Protein AF-A0A350XWD3-F1 (afdb_monomer)

Mean predicted aligned error: 4.42 Å

Structure (mmCIF, N/CA/C/O backbone):
data_AF-A0A350XWD3-F1
#
_entry.id   AF-A0A350XWD3-F1
#
loop_
_atom_site.group_PDB
_atom_site.id
_atom_site.type_symbol
_atom_site.label_atom_id
_atom_site.label_alt_id
_atom_site.label_comp_id
_atom_site.label_asym_id
_atom_site.label_entity_id
_atom_site.label_seq_id
_atom_site.pdbx_PDB_ins_code
_atom_site.Cartn_x
_atom_site.Cartn_y
_atom_site.Cartn_z
_atom_site.occupancy
_atom_site.B_iso_or_equiv
_atom_site.auth_seq_id
_atom_site.auth_comp_id
_atom_site.auth_asym_id
_atom_site.auth_atom_id
_atom_site.pdbx_PDB_model_num
ATOM 1 N N . MET A 1 1 ? -6.373 -7.712 27.282 1.00 75.25 1 MET A N 1
ATOM 2 C CA . MET A 1 1 ? -7.138 -7.123 26.155 1.00 75.25 1 MET A CA 1
ATOM 3 C C . MET A 1 1 ? -6.282 -7.249 24.902 1.00 75.25 1 MET A C 1
ATOM 5 O O . MET A 1 1 ? -5.071 -7.251 25.060 1.00 75.25 1 MET A O 1
ATOM 9 N N . LYS A 1 2 ? -6.865 -7.429 23.711 1.00 88.94 2 LYS A N 1
ATOM 10 C CA . LYS A 1 2 ? -6.101 -7.534 22.454 1.00 88.94 2 LYS A CA 1
ATOM 11 C C . LYS A 1 2 ? -5.869 -6.156 21.824 1.00 88.94 2 LYS A C 1
ATOM 13 O O . LYS A 1 2 ? -6.692 -5.260 22.031 1.00 88.94 2 LYS A O 1
ATOM 18 N N . ILE A 1 3 ? -4.786 -5.990 21.060 1.00 93.00 3 ILE A N 1
ATOM 19 C CA . ILE A 1 3 ? -4.417 -4.699 20.457 1.00 93.00 3 ILE A CA 1
ATOM 20 C C . ILE A 1 3 ? -5.455 -4.234 19.439 1.00 93.00 3 ILE A C 1
ATOM 22 O O . ILE A 1 3 ? -5.803 -3.057 19.401 1.00 93.00 3 ILE A O 1
ATOM 26 N N . GLU A 1 4 ? -6.052 -5.164 18.700 1.00 94.81 4 GLU A N 1
ATOM 27 C CA . GLU A 1 4 ? -7.077 -4.872 17.703 1.00 94.81 4 GLU A CA 1
ATOM 28 C C . GLU A 1 4 ? -8.318 -4.258 18.340 1.00 94.81 4 GLU A C 1
ATOM 30 O O . GLU A 1 4 ? -8.895 -3.314 17.807 1.00 94.81 4 GLU A O 1
ATOM 35 N N . THR A 1 5 ? -8.694 -4.731 19.532 1.00 92.75 5 THR A N 1
ATOM 36 C CA . THR A 1 5 ? -9.805 -4.155 20.297 1.00 92.75 5 THR A CA 1
ATOM 37 C C . THR A 1 5 ? -9.514 -2.707 20.692 1.00 92.75 5 THR A C 1
ATOM 39 O O . THR A 1 5 ? -10.403 -1.861 20.611 1.00 92.75 5 THR A O 1
ATOM 42 N N . ILE A 1 6 ? -8.271 -2.399 21.080 1.00 93.88 6 ILE A N 1
ATOM 43 C CA . ILE A 1 6 ? -7.852 -1.030 21.414 1.00 93.88 6 ILE A CA 1
ATOM 44 C C . ILE A 1 6 ? -7.934 -0.139 20.175 1.00 93.88 6 ILE A C 1
ATOM 46 O O . ILE A 1 6 ? -8.535 0.933 20.232 1.00 93.88 6 ILE A O 1
ATOM 50 N N . ILE A 1 7 ? -7.394 -0.603 19.047 1.00 95.56 7 ILE A N 1
ATOM 51 C CA . ILE A 1 7 ? -7.420 0.127 17.777 1.00 95.56 7 ILE A CA 1
ATOM 52 C C . ILE A 1 7 ? -8.865 0.427 17.356 1.00 95.56 7 ILE A C 1
ATOM 54 O O . ILE A 1 7 ? -9.203 1.582 17.090 1.00 95.56 7 ILE A O 1
ATOM 58 N N . ILE A 1 8 ? -9.741 -0.584 17.350 1.00 95.38 8 ILE A N 1
ATOM 59 C CA . ILE A 1 8 ? -11.156 -0.426 16.987 1.00 95.38 8 ILE A CA 1
ATOM 60 C C . ILE A 1 8 ? -11.840 0.587 17.911 1.00 95.38 8 ILE A C 1
ATOM 62 O O . ILE A 1 8 ? -12.561 1.464 17.432 1.00 95.38 8 ILE A O 1
ATOM 66 N N . ASN A 1 9 ? -11.581 0.530 19.220 1.00 94.12 9 ASN A N 1
ATOM 67 C CA . ASN A 1 9 ? -12.133 1.492 20.171 1.00 94.12 9 ASN A CA 1
ATOM 68 C C . ASN A 1 9 ? -11.636 2.920 19.902 1.00 94.12 9 ASN A C 1
ATOM 70 O O . ASN A 1 9 ? -12.442 3.850 19.901 1.00 94.12 9 ASN A O 1
ATOM 74 N N . CYS A 1 10 ? -10.342 3.111 19.630 1.00 94.44 10 CYS A N 1
ATOM 75 C CA . CYS A 1 10 ? -9.779 4.410 19.252 1.00 94.44 10 CYS A CA 1
ATOM 76 C C . CYS A 1 10 ? -10.442 4.976 17.988 1.00 94.44 10 CYS A C 1
ATOM 78 O O . CYS A 1 10 ? -10.800 6.157 17.958 1.00 94.44 10 CYS A O 1
ATOM 80 N N . LEU A 1 11 ? -10.663 4.138 16.972 1.00 96.00 11 LEU A N 1
ATOM 81 C CA . LEU A 1 11 ? -11.348 4.537 15.743 1.00 96.00 11 LEU A CA 1
ATOM 82 C C . LEU A 1 11 ? -12.814 4.897 16.012 1.00 96.00 11 LEU A C 1
ATOM 84 O O . LEU A 1 11 ? -13.241 5.983 15.638 1.00 96.00 11 LEU A O 1
ATOM 88 N N . LYS A 1 12 ? -13.574 4.055 16.724 1.00 95.12 12 LYS A N 1
ATOM 89 C CA . LYS A 1 12 ? -15.002 4.294 17.021 1.00 95.12 12 LYS A CA 1
ATOM 90 C C . LYS A 1 12 ? -15.242 5.516 17.912 1.00 95.12 12 LYS A C 1
ATOM 92 O O . LYS A 1 12 ? -16.283 6.149 17.784 1.00 95.12 12 LYS A O 1
ATOM 97 N N . LYS A 1 13 ? -14.289 5.876 18.784 1.00 94.12 13 LYS A N 1
ATOM 98 C CA . LYS A 1 13 ? -14.343 7.114 19.588 1.00 94.12 13 LYS A CA 1
ATOM 99 C C . LYS A 1 13 ? -14.314 8.380 18.714 1.00 94.12 13 LYS A C 1
ATOM 101 O O . LYS A 1 13 ? -14.853 9.400 19.130 1.00 94.12 13 LYS A O 1
ATOM 106 N N . ASN A 1 14 ? -13.695 8.322 17.531 1.00 94.06 14 ASN A N 1
ATOM 107 C CA . ASN A 1 14 ? -13.457 9.489 16.671 1.00 94.06 14 ASN A CA 1
ATOM 108 C C . ASN A 1 14 ? -14.212 9.439 15.332 1.00 94.06 14 ASN A C 1
ATOM 110 O O . ASN A 1 14 ? -14.389 10.471 14.690 1.00 94.06 14 ASN A O 1
ATOM 114 N N . ILE A 1 15 ? -14.654 8.257 14.899 1.00 94.69 15 ILE A N 1
ATOM 115 C CA . ILE A 1 15 ? -15.212 8.013 13.569 1.00 94.69 15 ILE A CA 1
ATOM 116 C C . ILE A 1 15 ? -16.526 7.244 13.702 1.00 94.69 15 ILE A C 1
ATOM 118 O O . ILE A 1 15 ? -16.560 6.078 14.099 1.00 94.69 15 ILE A O 1
ATOM 122 N N . ASN A 1 16 ? -17.622 7.887 13.304 1.00 92.81 16 ASN A N 1
ATOM 123 C CA . ASN A 1 16 ? -18.934 7.248 13.242 1.00 92.81 16 ASN A CA 1
ATOM 124 C C . ASN A 1 16 ? -19.056 6.402 11.965 1.00 92.81 16 ASN A C 1
ATOM 126 O O . ASN A 1 16 ? -18.801 6.905 10.874 1.00 92.81 16 ASN A O 1
ATOM 130 N N . GLY A 1 17 ? -19.494 5.143 12.087 1.00 91.75 17 GLY A N 1
ATOM 131 C CA . GLY A 1 17 ? -19.742 4.255 10.937 1.00 91.75 17 GLY A CA 1
ATOM 132 C C . GLY A 1 17 ? -18.631 3.244 10.619 1.00 91.75 17 GLY A C 1
ATOM 133 O O . GLY A 1 17 ? -18.572 2.734 9.499 1.00 91.75 17 GLY A O 1
ATOM 134 N N . ILE A 1 18 ? -17.751 2.938 11.577 1.00 94.44 18 ILE A N 1
ATOM 135 C CA . ILE A 1 18 ? -16.801 1.820 11.453 1.00 94.44 18 ILE A CA 1
ATOM 136 C C . ILE A 1 18 ? -17.565 0.494 11.316 1.00 94.44 18 ILE A C 1
ATOM 138 O O . ILE A 1 18 ? -18.479 0.213 12.092 1.00 94.44 18 ILE A O 1
ATOM 142 N N . ASN A 1 19 ? -17.189 -0.305 10.315 1.00 90.88 19 ASN A N 1
ATOM 143 C CA . ASN A 1 19 ? -17.799 -1.593 9.995 1.00 90.88 19 ASN A CA 1
ATOM 144 C C . ASN A 1 19 ? -16.836 -2.734 10.349 1.00 90.88 19 ASN A C 1
ATOM 146 O O . ASN A 1 19 ? -15.898 -3.017 9.605 1.00 90.88 19 ASN A O 1
ATOM 150 N N . GLU A 1 20 ? -17.117 -3.408 11.460 1.00 90.31 20 GLU A N 1
ATOM 151 C CA . GLU A 1 20 ? -16.321 -4.499 12.040 1.00 90.31 20 GLU A CA 1
ATOM 152 C C . GLU A 1 20 ? -16.565 -5.853 11.347 1.00 90.31 20 GLU A C 1
ATOM 154 O O . GLU A 1 20 ? -16.801 -6.868 11.993 1.00 90.31 20 GLU A O 1
ATOM 159 N N . SER A 1 21 ? -16.546 -5.883 10.014 1.00 93.62 21 SER A N 1
ATOM 160 C CA . SER A 1 21 ? -16.544 -7.146 9.261 1.00 93.62 21 SER A CA 1
ATOM 161 C C . SER A 1 21 ? -15.244 -7.927 9.484 1.00 93.62 21 SER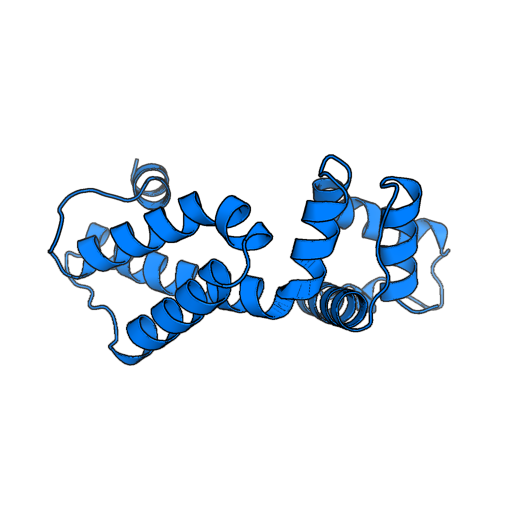 A C 1
ATOM 163 O O . SER A 1 21 ? -14.210 -7.297 9.700 1.00 93.62 21 SER A O 1
ATOM 165 N N . ASP A 1 22 ? -15.250 -9.245 9.278 1.00 95.38 22 ASP A N 1
ATOM 166 C CA . ASP A 1 22 ? -14.053 -10.097 9.407 1.00 95.38 22 ASP A CA 1
ATOM 167 C C . ASP A 1 22 ? -12.847 -9.547 8.625 1.00 95.38 22 ASP A C 1
ATOM 169 O O . ASP A 1 22 ? -11.785 -9.333 9.196 1.00 95.38 22 ASP A O 1
ATOM 173 N N . ALA A 1 23 ? -13.041 -9.150 7.361 1.00 93.69 23 ALA A N 1
ATOM 174 C CA . ALA A 1 23 ? -11.975 -8.558 6.543 1.00 93.69 23 ALA A CA 1
ATOM 175 C C . ALA A 1 23 ? -11.409 -7.239 7.110 1.00 93.69 23 ALA A C 1
ATOM 177 O O . ALA A 1 23 ? -10.245 -6.912 6.896 1.00 93.69 23 ALA A O 1
ATOM 178 N N . PHE A 1 24 ? -12.232 -6.456 7.816 1.00 96.00 24 PHE A N 1
ATOM 179 C CA . PHE A 1 24 ? -11.771 -5.241 8.493 1.00 96.00 24 PHE A CA 1
ATOM 180 C C . PHE A 1 24 ? -10.916 -5.607 9.707 1.00 96.00 24 PHE A C 1
ATOM 182 O O . PHE A 1 24 ? -9.857 -5.019 9.902 1.00 96.00 24 PHE A O 1
ATOM 189 N N . PHE A 1 25 ? -11.360 -6.589 10.497 1.00 96.38 25 PHE A N 1
ATOM 190 C CA . PHE A 1 25 ? -10.613 -7.080 11.651 1.00 96.38 25 PHE A CA 1
ATOM 191 C C . PHE A 1 25 ? -9.265 -7.686 11.237 1.00 96.38 25 PHE A C 1
ATOM 193 O O . PHE A 1 25 ? -8.242 -7.304 11.797 1.00 96.38 25 PHE A O 1
ATOM 200 N N . ASP A 1 26 ? -9.243 -8.532 10.204 1.00 96.12 26 ASP A N 1
ATOM 201 C CA . ASP A 1 26 ? -8.012 -9.125 9.666 1.00 96.12 26 ASP A CA 1
ATOM 202 C C . ASP A 1 26 ? -7.009 -8.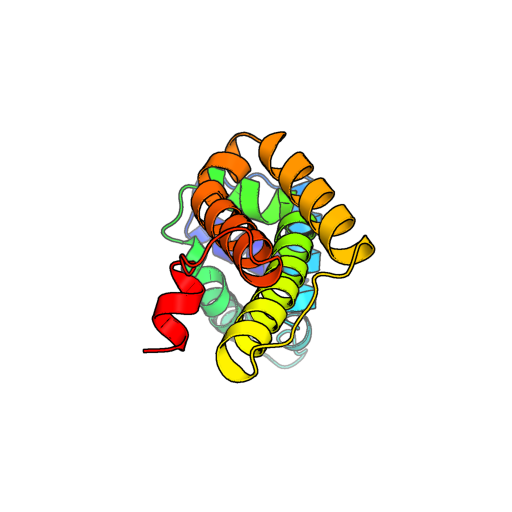046 9.235 1.00 96.12 26 ASP A C 1
ATOM 204 O O . ASP A 1 26 ? -5.816 -8.128 9.534 1.00 96.12 26 ASP A O 1
ATOM 208 N N . GLY A 1 27 ? -7.497 -6.983 8.591 1.00 96.88 27 GLY A N 1
ATOM 209 C CA . GLY A 1 27 ? -6.669 -5.842 8.219 1.00 96.88 27 GLY A CA 1
ATOM 210 C C . GLY A 1 27 ? -6.132 -5.045 9.406 1.00 96.88 27 GLY A C 1
ATOM 211 O O . GLY A 1 27 ? -5.004 -4.561 9.350 1.00 96.88 27 GLY A O 1
ATOM 212 N N . ILE A 1 28 ? -6.904 -4.920 10.490 1.00 97.19 28 ILE A N 1
ATOM 213 C CA . ILE A 1 28 ? -6.442 -4.309 11.745 1.00 97.19 28 ILE A CA 1
ATOM 214 C C . ILE A 1 28 ? -5.350 -5.172 12.385 1.00 97.19 28 ILE A C 1
ATOM 216 O O . ILE A 1 28 ? -4.336 -4.621 12.808 1.00 97.19 28 ILE A O 1
ATOM 220 N N . SER A 1 29 ? -5.522 -6.498 12.429 1.00 96.25 29 SER A N 1
ATOM 221 C CA . SER A 1 29 ? -4.504 -7.427 12.938 1.00 96.25 29 SER A CA 1
ATOM 222 C C . SER A 1 29 ? -3.207 -7.335 12.132 1.00 96.25 29 SER A C 1
ATOM 224 O O . SER A 1 29 ? -2.128 -7.214 12.712 1.00 96.25 29 SER A O 1
ATOM 226 N N . GLU A 1 30 ? -3.287 -7.333 10.799 1.00 96.62 30 GLU A N 1
ATOM 227 C CA . GLU A 1 30 ? -2.096 -7.203 9.954 1.00 96.62 30 GLU A CA 1
ATOM 228 C C . GLU A 1 30 ? -1.430 -5.827 10.124 1.00 96.62 30 GLU A C 1
ATOM 230 O O . GLU A 1 30 ? -0.212 -5.750 10.276 1.00 96.62 30 GLU A O 1
ATOM 235 N N . TYR A 1 31 ? -2.214 -4.745 10.189 1.00 96.62 31 TYR A N 1
ATOM 236 C CA . TYR A 1 31 ? -1.694 -3.403 10.460 1.00 96.62 31 TYR A CA 1
ATOM 237 C C . TYR A 1 31 ? -1.004 -3.314 11.826 1.00 96.62 31 TYR A C 1
ATOM 239 O O . TYR A 1 31 ? 0.067 -2.714 11.944 1.00 96.62 31 TYR A O 1
ATOM 247 N N . ALA A 1 32 ? -1.594 -3.909 12.863 1.00 95.44 32 ALA A N 1
ATOM 248 C CA . ALA A 1 32 ? -1.010 -3.941 14.197 1.00 95.44 32 ALA A CA 1
ATOM 249 C C . ALA A 1 32 ? 0.332 -4.685 14.196 1.00 95.44 32 ALA A C 1
ATOM 251 O O . ALA A 1 32 ? 1.307 -4.181 14.758 1.00 95.44 32 ALA A O 1
ATOM 252 N N . SER A 1 33 ? 0.397 -5.830 13.510 1.00 94.50 33 SER A N 1
ATOM 253 C CA . SER A 1 33 ? 1.616 -6.628 13.371 1.00 94.50 33 SER A CA 1
ATOM 254 C C . SER A 1 33 ? 2.722 -5.866 12.633 1.00 94.50 33 SER A C 1
ATOM 256 O O . SER A 1 33 ? 3.842 -5.767 13.137 1.00 94.50 33 SER A O 1
ATOM 258 N N . ASP A 1 34 ? 2.398 -5.229 11.503 1.00 93.69 34 ASP A N 1
ATOM 259 C CA . ASP A 1 34 ? 3.354 -4.450 10.702 1.00 93.69 34 ASP A CA 1
ATOM 260 C C . ASP A 1 34 ? 3.956 -3.272 11.472 1.00 93.69 34 ASP A C 1
ATOM 262 O O . ASP A 1 34 ? 5.119 -2.918 11.284 1.00 93.69 34 ASP A O 1
ATOM 266 N N . ASN A 1 35 ? 3.176 -2.683 12.375 1.00 92.19 35 ASN A N 1
ATOM 267 C CA . ASN A 1 35 ? 3.616 -1.586 13.230 1.00 92.19 35 ASN A CA 1
ATOM 268 C C . ASN A 1 35 ? 4.124 -2.068 14.600 1.00 92.19 35 ASN A C 1
ATOM 270 O O . ASN A 1 35 ? 4.383 -1.246 15.478 1.00 92.19 35 ASN A O 1
ATOM 274 N N . SER A 1 36 ? 4.274 -3.385 14.794 1.00 92.12 36 SER A N 1
ATOM 275 C CA . SER A 1 36 ? 4.743 -4.009 16.041 1.00 92.12 36 SER A CA 1
ATOM 276 C C . SER A 1 36 ? 3.957 -3.567 17.285 1.00 92.12 36 SER A C 1
ATOM 278 O O . SER A 1 36 ? 4.510 -3.467 18.385 1.00 92.12 36 SER A O 1
ATOM 280 N N . MET A 1 37 ? 2.660 -3.295 17.127 1.00 91.38 37 MET A N 1
ATOM 281 C CA . MET A 1 37 ? 1.831 -2.694 18.175 1.00 91.38 37 MET A CA 1
ATOM 282 C C . MET A 1 37 ? 1.521 -3.643 19.330 1.00 91.38 37 MET A C 1
ATOM 284 O O . MET A 1 37 ? 1.245 -3.180 20.435 1.00 91.38 37 MET A O 1
ATOM 288 N N . ASP A 1 38 ? 1.617 -4.955 19.109 1.00 86.50 38 ASP A N 1
ATOM 289 C CA . ASP A 1 38 ? 1.480 -5.962 20.167 1.00 86.50 38 ASP A CA 1
ATOM 290 C C . ASP A 1 38 ? 2.459 -5.710 21.323 1.00 86.50 38 ASP A C 1
ATOM 292 O O . ASP A 1 38 ? 2.129 -5.926 22.486 1.00 86.50 38 ASP A O 1
ATOM 296 N N . SER A 1 39 ? 3.641 -5.159 21.020 1.00 85.81 39 SER A N 1
ATOM 297 C CA . SER A 1 39 ? 4.665 -4.826 22.018 1.00 85.81 39 SER A CA 1
ATOM 298 C C . SER A 1 39 ? 4.279 -3.678 22.965 1.00 85.81 39 SER A C 1
ATOM 300 O O . SER A 1 39 ? 4.939 -3.470 23.989 1.00 85.81 39 SER A O 1
ATOM 302 N N . PHE A 1 40 ? 3.219 -2.926 22.645 1.00 84.38 40 PHE A N 1
ATOM 303 C CA . PHE A 1 40 ? 2.704 -1.840 23.485 1.00 84.38 40 PHE A CA 1
ATOM 304 C C . PHE A 1 40 ? 1.775 -2.336 24.595 1.00 84.38 40 PHE A C 1
ATOM 306 O O . PHE A 1 40 ? 1.466 -1.580 25.518 1.00 84.38 40 PHE A O 1
ATOM 313 N N . ILE A 1 41 ? 1.328 -3.591 24.520 1.00 82.94 41 ILE A N 1
ATOM 314 C CA . ILE A 1 41 ? 0.578 -4.232 25.595 1.00 82.94 41 ILE A CA 1
ATOM 315 C C . ILE A 1 41 ? 1.595 -4.870 26.536 1.00 82.94 41 ILE A C 1
ATOM 317 O O . ILE A 1 41 ? 2.189 -5.899 26.227 1.00 82.94 41 ILE A O 1
ATOM 321 N N . LYS A 1 42 ? 1.811 -4.236 27.689 1.00 79.12 42 LYS A N 1
ATOM 322 C CA . LYS A 1 42 ? 2.645 -4.769 28.771 1.00 79.12 42 LYS A CA 1
ATOM 323 C C . LYS A 1 42 ? 1.770 -5.034 29.984 1.00 79.12 42 LYS A C 1
ATOM 325 O O . LYS A 1 42 ? 0.941 -4.191 30.315 1.00 79.12 42 LYS A O 1
ATOM 330 N N . ASP A 1 43 ? 1.997 -6.162 30.652 1.00 73.06 43 ASP A N 1
ATOM 331 C CA . ASP A 1 43 ? 1.177 -6.603 31.790 1.00 73.06 43 ASP A CA 1
ATOM 332 C C . ASP A 1 43 ? 1.120 -5.565 32.928 1.00 73.06 43 ASP A C 1
ATOM 334 O O . ASP A 1 43 ? 0.091 -5.427 33.585 1.00 73.06 43 ASP A O 1
ATOM 338 N N . ASP A 1 44 ? 2.183 -4.771 33.095 1.00 78.50 44 ASP A N 1
ATOM 339 C CA . ASP A 1 44 ? 2.305 -3.767 34.160 1.00 78.50 44 ASP A CA 1
ATOM 340 C C . ASP A 1 44 ? 1.917 -2.334 33.733 1.00 78.50 44 ASP A C 1
ATOM 342 O O . ASP A 1 44 ? 2.059 -1.396 34.522 1.00 78.50 44 ASP A O 1
ATOM 346 N N . GLN A 1 45 ? 1.467 -2.112 32.488 1.00 79.62 45 GLN A N 1
ATOM 347 C CA . GLN A 1 45 ? 1.080 -0.772 32.024 1.00 79.62 45 GLN A CA 1
ATOM 348 C C . GLN A 1 45 ? -0.423 -0.498 32.190 1.00 79.62 45 GLN A C 1
ATOM 350 O O . GLN A 1 45 ? -1.248 -1.327 31.804 1.00 79.62 45 GLN A O 1
ATOM 355 N N . PRO A 1 46 ? -0.802 0.700 32.689 1.00 85.31 46 PRO A N 1
ATOM 356 C CA . PRO A 1 46 ? -2.189 1.148 32.668 1.00 85.31 46 PRO A CA 1
ATOM 357 C C . PRO A 1 46 ? -2.731 1.174 31.244 1.00 85.31 46 PRO A C 1
ATOM 359 O O . PRO A 1 46 ? -2.036 1.578 30.306 1.00 85.31 46 PRO A O 1
ATOM 362 N N . ILE A 1 47 ? -3.995 0.795 31.085 1.00 85.44 47 ILE A N 1
ATOM 363 C CA . ILE A 1 47 ? -4.581 0.651 29.759 1.00 85.44 47 ILE A CA 1
ATOM 364 C C . ILE A 1 47 ? -4.708 1.984 29.024 1.00 85.44 47 ILE A C 1
ATOM 366 O O . ILE A 1 47 ? -4.540 2.045 27.809 1.00 85.44 47 ILE A O 1
ATOM 370 N N . GLU A 1 48 ? -4.914 3.065 29.772 1.00 87.81 48 GLU A N 1
ATOM 371 C CA . GLU A 1 48 ? -4.972 4.434 29.274 1.00 87.81 48 GLU A CA 1
ATOM 372 C C . GLU A 1 48 ? -3.649 4.851 28.618 1.00 87.81 48 GLU A C 1
ATOM 374 O O . GLU A 1 48 ? -3.648 5.592 27.634 1.00 87.81 48 GLU A O 1
ATOM 379 N N . ALA A 1 49 ? -2.516 4.350 29.124 1.00 87.69 49 ALA A N 1
ATOM 380 C CA . ALA A 1 49 ? -1.206 4.621 28.542 1.00 87.69 49 ALA A CA 1
ATOM 381 C C . ALA A 1 49 ? -1.056 3.930 27.177 1.00 87.69 49 ALA A C 1
ATOM 383 O O . ALA A 1 49 ? -0.584 4.548 26.221 1.00 87.69 49 ALA A O 1
ATOM 384 N N . THR A 1 50 ? -1.505 2.677 27.060 1.00 89.50 50 THR A N 1
ATOM 385 C CA . THR A 1 50 ? -1.527 1.954 25.781 1.00 89.50 50 THR A CA 1
ATOM 386 C C . THR A 1 50 ? -2.506 2.597 24.795 1.00 89.50 50 THR A C 1
ATOM 388 O O . THR A 1 50 ? -2.137 2.813 23.642 1.00 89.50 50 THR A O 1
ATOM 391 N N . GLU A 1 51 ? -3.716 2.974 25.230 1.00 91.50 51 GLU A N 1
ATOM 392 C CA . GLU A 1 51 ? -4.683 3.696 24.387 1.00 91.50 51 GLU A CA 1
ATOM 393 C C . GLU A 1 51 ? -4.094 5.006 23.848 1.00 91.50 51 GLU A C 1
ATOM 395 O O . GLU A 1 51 ? -4.259 5.311 22.667 1.00 91.50 51 GLU A O 1
ATOM 400 N N . PHE A 1 52 ? -3.376 5.766 24.683 1.00 90.81 52 PHE A N 1
ATOM 401 C CA . PHE A 1 52 ? -2.727 7.005 24.261 1.00 90.81 52 PHE A CA 1
ATOM 402 C C . PHE A 1 52 ? -1.699 6.758 23.151 1.00 90.81 52 PHE A C 1
ATOM 404 O O . PHE A 1 52 ? -1.744 7.425 22.115 1.00 90.81 52 PHE A O 1
ATOM 411 N N . VAL A 1 53 ? -0.820 5.764 23.312 1.00 91.62 53 VAL A N 1
ATOM 412 C CA . VAL A 1 53 ? 0.170 5.417 22.280 1.00 91.62 53 VAL A CA 1
ATOM 413 C C . VAL A 1 53 ? -0.524 4.967 20.997 1.00 91.62 53 VAL A C 1
ATOM 415 O O . VAL A 1 53 ? -0.253 5.533 19.940 1.00 91.62 53 VAL A O 1
ATOM 418 N N . VAL A 1 54 ? -1.474 4.031 21.070 1.00 93.62 54 VAL A N 1
ATOM 419 C CA . VAL A 1 54 ? -2.229 3.554 19.896 1.00 93.62 54 VAL A CA 1
ATOM 420 C C . VAL A 1 54 ? -2.961 4.702 19.198 1.00 93.62 54 VAL A C 1
ATOM 422 O O . VAL A 1 54 ? -2.981 4.771 17.968 1.00 93.62 54 VAL A O 1
ATOM 425 N N . SER A 1 55 ? -3.500 5.658 19.959 1.00 93.06 55 SER A N 1
ATOM 426 C CA . SER A 1 55 ? -4.206 6.807 19.394 1.00 93.06 55 SER A CA 1
ATOM 427 C C . SER A 1 55 ? -3.319 7.686 18.507 1.00 93.06 55 SER A C 1
ATOM 429 O O . SER A 1 55 ? -3.827 8.263 17.547 1.00 93.06 55 SER A O 1
ATOM 431 N N . SER A 1 56 ? -2.008 7.743 18.774 1.00 92.56 56 SER A N 1
ATOM 432 C CA . SER A 1 56 ? -1.055 8.494 17.947 1.00 92.56 56 SER A CA 1
ATOM 433 C C . SER A 1 56 ? -0.867 7.865 16.563 1.00 92.56 56 SER A C 1
ATOM 435 O O . SER A 1 56 ? -0.829 8.579 15.564 1.00 92.56 56 SER A O 1
ATOM 437 N N . PHE A 1 57 ? -0.868 6.531 16.475 1.00 93.44 57 PHE A N 1
ATOM 438 C CA . PHE A 1 57 ? -0.846 5.823 15.194 1.00 93.44 57 PHE A CA 1
ATOM 439 C C . PHE A 1 57 ? -2.167 5.955 14.440 1.00 93.44 57 PHE A C 1
ATOM 441 O O . PHE A 1 57 ? -2.183 5.971 13.212 1.00 93.44 57 PHE A O 1
ATOM 448 N N . MET A 1 58 ? -3.279 6.047 15.171 1.00 95.81 58 MET A N 1
ATOM 449 C CA . MET A 1 58 ? -4.610 6.182 14.582 1.00 95.81 58 MET A CA 1
ATOM 450 C C . MET A 1 58 ? -4.947 7.610 14.145 1.00 95.81 58 MET A C 1
ATOM 452 O O . MET A 1 58 ? -5.868 7.809 13.351 1.00 95.81 58 MET A O 1
ATOM 456 N N . GLN A 1 59 ? -4.178 8.601 14.602 1.00 94.19 59 GLN A N 1
ATOM 457 C CA . GLN A 1 59 ? -4.395 10.018 14.321 1.00 94.19 59 GLN A CA 1
ATOM 458 C C . GLN A 1 59 ? -4.612 10.350 12.831 1.00 94.19 59 GLN A C 1
ATOM 460 O O . GLN A 1 59 ? -5.533 11.120 12.545 1.00 94.19 59 GLN A O 1
ATOM 465 N N . PRO A 1 60 ? -3.856 9.781 11.866 1.00 92.81 60 PRO A N 1
ATOM 466 C CA . PRO A 1 60 ? -4.074 10.054 10.445 1.00 92.81 60 PRO A CA 1
ATOM 467 C C . PRO A 1 60 ? -5.472 9.664 9.949 1.00 92.81 60 PRO A C 1
ATOM 469 O O . PRO A 1 60 ? -5.970 10.272 9.006 1.00 92.81 60 PRO A O 1
ATOM 472 N N . PHE A 1 61 ? -6.125 8.683 10.580 1.00 94.56 61 PHE A N 1
ATOM 473 C CA . PHE A 1 61 ? -7.441 8.193 10.168 1.00 94.56 61 PHE A CA 1
ATOM 474 C C . PHE A 1 61 ? -8.595 9.023 10.731 1.00 94.56 61 PHE A C 1
ATOM 476 O O . PHE A 1 61 ? -9.670 9.030 10.141 1.00 94.56 61 PHE A O 1
ATOM 483 N N . TYR A 1 62 ? -8.402 9.749 11.836 1.00 94.25 62 TYR A N 1
ATOM 484 C CA . TYR A 1 62 ? -9.495 10.454 12.523 1.00 94.25 62 TYR A CA 1
ATOM 485 C C . TYR A 1 62 ? -10.147 11.565 11.694 1.00 94.25 62 TYR A C 1
ATOM 487 O O . TYR A 1 62 ? -11.313 11.883 11.905 1.00 94.25 62 TYR A O 1
ATOM 495 N N . SER A 1 63 ? -9.420 12.152 10.743 1.00 89.94 63 SER A N 1
ATOM 496 C CA . SER A 1 63 ? -9.958 13.160 9.821 1.00 89.94 63 SER A CA 1
ATOM 497 C C . SER A 1 63 ? -10.521 12.560 8.528 1.00 89.94 63 SER A C 1
ATOM 499 O O . SER A 1 63 ? -11.053 13.290 7.687 1.00 89.94 63 SER A O 1
ATOM 501 N N . MET A 1 64 ? -10.406 11.242 8.340 1.00 90.75 64 MET A N 1
ATOM 502 C CA . MET A 1 64 ? -10.872 10.565 7.138 1.00 90.75 64 MET A CA 1
ATOM 503 C C . MET A 1 64 ? -12.348 10.153 7.271 1.00 90.75 64 MET A C 1
ATOM 505 O O . MET A 1 64 ? -12.776 9.689 8.327 1.00 90.75 64 MET A O 1
ATOM 509 N N . PRO A 1 65 ? -13.141 10.250 6.187 1.00 91.31 65 PRO A N 1
ATOM 510 C CA . PRO A 1 65 ? -14.459 9.629 6.113 1.00 91.31 65 PRO A CA 1
ATOM 511 C C . PRO A 1 65 ? -14.422 8.142 6.489 1.00 91.31 65 PRO A C 1
ATOM 513 O O . PRO A 1 65 ? -13.529 7.415 6.047 1.00 91.31 65 PRO A O 1
ATOM 516 N N . ALA A 1 66 ? -15.430 7.676 7.231 1.00 93.06 66 ALA A N 1
ATOM 517 C CA . ALA A 1 66 ? -15.510 6.293 7.705 1.00 9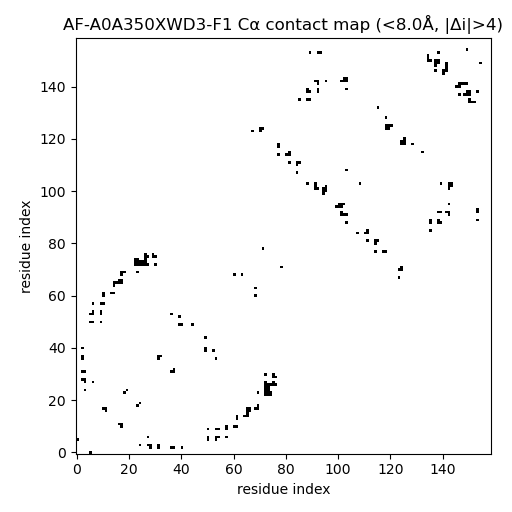3.06 66 ALA A CA 1
ATOM 518 C C . ALA A 1 66 ? -15.416 5.264 6.570 1.00 93.06 66 ALA A C 1
ATOM 520 O O . ALA A 1 66 ? -14.747 4.248 6.717 1.00 93.06 66 ALA A O 1
ATOM 521 N N . GLU A 1 67 ? -16.021 5.550 5.415 1.00 91.25 67 GLU A N 1
ATOM 522 C CA . GLU A 1 67 ? -15.924 4.720 4.206 1.00 91.25 67 GLU A CA 1
ATOM 523 C C . GLU A 1 67 ? -14.468 4.489 3.782 1.00 91.25 67 GLU A C 1
ATOM 525 O O . GLU A 1 67 ? -14.075 3.358 3.511 1.00 91.25 67 GLU A O 1
ATOM 530 N N . LYS A 1 68 ? -13.629 5.531 3.819 1.00 90.56 68 LYS A N 1
ATOM 531 C CA . LYS A 1 68 ? -12.207 5.419 3.469 1.00 90.56 68 LYS A CA 1
ATOM 532 C C . LYS A 1 68 ? -11.435 4.592 4.488 1.00 90.56 68 LYS A C 1
ATOM 534 O O . LYS A 1 68 ? -10.618 3.770 4.093 1.00 90.56 68 LYS A O 1
ATOM 539 N N . VAL A 1 69 ? -11.711 4.780 5.778 1.00 94.12 69 VAL A N 1
ATOM 540 C CA . VAL A 1 69 ? -11.074 3.998 6.850 1.00 94.12 69 VAL A CA 1
ATOM 541 C C . VAL A 1 69 ? -11.477 2.527 6.754 1.00 94.12 69 VAL A C 1
ATOM 543 O O . VAL A 1 69 ? -10.624 1.644 6.799 1.00 94.12 69 VAL A O 1
ATOM 546 N N . ASN A 1 70 ? -12.763 2.261 6.527 1.00 94.12 70 ASN A N 1
ATOM 547 C CA . ASN A 1 70 ? -13.281 0.921 6.285 1.00 94.12 70 ASN A CA 1
ATOM 548 C C . ASN A 1 70 ? -12.619 0.281 5.058 1.00 94.12 70 ASN A C 1
ATOM 550 O O . ASN A 1 70 ? -12.152 -0.852 5.147 1.00 94.12 70 ASN A O 1
ATOM 554 N N . SER A 1 71 ? -12.544 0.994 3.931 1.00 92.75 71 SER A N 1
ATOM 555 C CA . SER A 1 71 ? -11.889 0.502 2.715 1.00 92.75 71 SER A CA 1
ATOM 556 C C . SER A 1 71 ? -10.399 0.247 2.927 1.00 92.75 71 SER A C 1
ATOM 558 O O . SER A 1 71 ? -9.885 -0.744 2.414 1.00 92.75 71 SER A O 1
ATOM 560 N N . PHE A 1 72 ? -9.703 1.114 3.666 1.00 93.81 72 PHE A N 1
ATOM 561 C CA . PHE A 1 72 ? -8.281 0.960 3.957 1.00 93.81 72 PHE A CA 1
ATOM 562 C C . PHE A 1 72 ? -8.015 -0.344 4.709 1.00 93.81 72 PHE A C 1
ATOM 564 O O . PHE A 1 72 ? -7.290 -1.197 4.204 1.00 93.81 72 PHE A O 1
ATOM 571 N N . PHE A 1 73 ? -8.650 -0.543 5.868 1.00 95.94 73 PHE A N 1
ATOM 572 C CA . PHE A 1 73 ? -8.390 -1.733 6.677 1.00 95.94 73 PHE A CA 1
ATOM 573 C C . PHE A 1 73 ? -8.888 -3.010 5.995 1.00 95.94 73 PHE A C 1
ATOM 575 O O . PHE A 1 73 ? -8.135 -3.972 5.917 1.00 95.94 73 PHE A O 1
ATOM 582 N N . LYS A 1 74 ? -10.070 -3.009 5.362 1.00 95.31 74 LYS A N 1
ATOM 583 C CA . LYS A 1 74 ? -10.568 -4.184 4.611 1.00 95.31 74 LYS A CA 1
ATOM 584 C C . LYS A 1 74 ? -9.635 -4.660 3.496 1.00 95.31 74 LYS A C 1
ATOM 586 O O . LYS A 1 74 ? -9.750 -5.798 3.054 1.00 95.31 74 LYS A O 1
ATOM 591 N N . ASN A 1 75 ? -8.764 -3.786 2.997 1.00 95.00 75 ASN A N 1
ATOM 592 C CA . ASN A 1 75 ? -7.859 -4.084 1.893 1.00 95.00 75 ASN A CA 1
ATOM 593 C C . ASN A 1 75 ? -6.387 -3.883 2.280 1.00 95.00 75 ASN A C 1
ATOM 595 O O . ASN A 1 75 ? -5.541 -3.725 1.397 1.00 95.00 75 ASN A O 1
ATOM 599 N N . TYR A 1 76 ? -6.069 -3.891 3.578 1.00 95.50 76 TYR A N 1
ATOM 600 C CA . TYR A 1 76 ? -4.745 -3.522 4.072 1.00 95.50 76 TYR A CA 1
ATOM 601 C C . TYR A 1 76 ? -3.625 -4.365 3.452 1.00 95.50 76 TYR A C 1
ATOM 603 O O . TYR A 1 76 ? -2.654 -3.804 2.952 1.00 95.50 76 TYR A O 1
ATOM 611 N N . SER A 1 77 ? -3.801 -5.687 3.365 1.00 94.56 77 SER A N 1
ATOM 612 C CA . SER A 1 77 ? -2.819 -6.589 2.748 1.00 94.56 77 SER A CA 1
ATOM 613 C C . SER A 1 77 ? -2.487 -6.218 1.295 1.00 94.56 77 SER A C 1
ATOM 615 O O . SER A 1 77 ? -1.325 -6.192 0.880 1.00 94.56 77 SER A O 1
ATOM 617 N N . LEU A 1 78 ? -3.512 -5.864 0.507 1.00 95.00 78 LEU A N 1
ATOM 618 C CA . LEU A 1 78 ? -3.338 -5.431 -0.880 1.00 95.00 78 LEU A CA 1
ATOM 619 C C . LEU A 1 78 ? -2.586 -4.097 -0.949 1.00 95.00 78 LEU A C 1
ATOM 621 O O . LEU A 1 78 ? -1.651 -3.964 -1.737 1.00 95.00 78 LEU A O 1
ATOM 625 N N . ILE A 1 79 ? -2.976 -3.136 -0.108 1.00 94.88 79 ILE A N 1
ATOM 626 C CA . ILE A 1 79 ? -2.347 -1.812 -0.009 1.00 94.88 79 ILE A CA 1
ATOM 627 C C . ILE A 1 79 ? -0.874 -1.941 0.383 1.00 94.88 79 ILE A C 1
ATOM 629 O O . ILE A 1 79 ? -0.001 -1.357 -0.255 1.00 94.88 79 ILE A O 1
ATOM 633 N N . LYS A 1 80 ? -0.582 -2.738 1.408 1.00 95.00 80 LYS A N 1
ATOM 634 C CA . LYS A 1 80 ? 0.772 -3.037 1.869 1.00 95.00 80 LYS A CA 1
ATOM 635 C C . LYS A 1 80 ? 1.618 -3.617 0.742 1.00 95.00 80 LYS A C 1
ATOM 637 O O . LYS A 1 80 ? 2.704 -3.110 0.470 1.00 95.00 80 LYS A O 1
ATOM 642 N N . ASN A 1 81 ? 1.116 -4.643 0.055 1.00 96.25 81 ASN A N 1
ATOM 643 C CA . ASN A 1 81 ? 1.833 -5.256 -1.056 1.00 96.25 81 ASN A CA 1
ATOM 644 C C . ASN A 1 81 ? 2.068 -4.261 -2.206 1.00 96.25 81 ASN A C 1
ATOM 646 O O . ASN A 1 81 ? 3.165 -4.212 -2.757 1.00 96.25 81 ASN A O 1
ATOM 650 N N . PHE A 1 82 ? 1.079 -3.426 -2.540 1.00 96.88 82 PHE A N 1
ATOM 651 C CA . PHE A 1 82 ? 1.254 -2.345 -3.513 1.00 96.88 82 PHE A CA 1
ATOM 652 C C . PHE A 1 82 ? 2.357 -1.371 -3.092 1.00 96.88 82 PHE A C 1
ATOM 654 O O . PHE A 1 82 ? 3.239 -1.082 -3.895 1.00 96.88 82 PHE A O 1
ATOM 661 N N . ASN A 1 83 ? 2.357 -0.915 -1.839 1.00 95.31 83 ASN A N 1
ATOM 662 C CA . ASN A 1 83 ? 3.356 0.022 -1.326 1.00 95.31 83 ASN A CA 1
ATOM 663 C C . ASN A 1 83 ? 4.774 -0.562 -1.368 1.00 95.31 83 ASN A C 1
ATOM 665 O O . ASN A 1 83 ? 5.711 0.136 -1.752 1.00 95.31 83 ASN A O 1
ATOM 669 N N . LEU A 1 84 ? 4.936 -1.843 -1.025 1.00 96.50 84 LEU A N 1
ATOM 670 C CA . LEU A 1 84 ? 6.224 -2.538 -1.115 1.00 96.50 84 LEU A CA 1
ATOM 671 C C . LEU A 1 84 ? 6.749 -2.558 -2.557 1.00 96.50 84 LEU A C 1
ATOM 673 O O . LEU A 1 84 ? 7.864 -2.107 -2.812 1.00 96.50 84 LEU A O 1
ATOM 677 N N . LEU A 1 85 ? 5.920 -3.003 -3.504 1.00 97.69 85 LEU A N 1
ATOM 678 C CA . LEU A 1 85 ? 6.279 -3.062 -4.925 1.00 97.69 85 LEU A CA 1
ATOM 679 C C . LEU A 1 85 ? 6.520 -1.661 -5.514 1.00 97.69 85 LEU A C 1
ATOM 681 O O . LEU A 1 85 ? 7.455 -1.453 -6.282 1.00 97.69 85 LEU A O 1
ATOM 685 N N . SER A 1 86 ? 5.704 -0.680 -5.120 1.00 97.19 86 SER A N 1
ATOM 686 C CA . SER A 1 86 ? 5.837 0.726 -5.513 1.00 97.19 86 SER A CA 1
ATOM 687 C C . SER A 1 86 ? 7.175 1.319 -5.072 1.00 97.19 86 SER A C 1
ATOM 689 O O . SER A 1 86 ? 7.801 2.057 -5.835 1.00 97.19 86 SER A O 1
ATOM 691 N N . ASN A 1 87 ? 7.629 0.993 -3.859 1.00 96.69 87 ASN A N 1
ATOM 692 C CA . ASN A 1 87 ? 8.919 1.436 -3.334 1.00 96.69 87 ASN A CA 1
ATOM 693 C C . ASN A 1 87 ? 10.096 0.731 -4.016 1.00 96.69 87 ASN A C 1
ATOM 695 O O . ASN A 1 87 ? 11.132 1.353 -4.240 1.00 96.69 87 ASN A O 1
ATOM 699 N N . GLU A 1 88 ? 9.941 -0.539 -4.387 1.00 97.50 88 GLU A N 1
ATOM 700 C CA . GLU A 1 88 ? 10.953 -1.264 -5.159 1.00 97.50 88 GLU A CA 1
ATOM 701 C C . GLU A 1 88 ? 11.145 -0.633 -6.548 1.00 97.50 88 GLU A C 1
ATOM 703 O O . GLU A 1 88 ? 12.265 -0.288 -6.931 1.00 97.50 88 GLU A O 1
ATOM 708 N N . VAL A 1 89 ? 10.043 -0.359 -7.258 1.00 97.50 89 VAL A N 1
ATOM 709 C CA . VAL A 1 89 ? 10.053 0.388 -8.527 1.00 97.50 89 VAL A CA 1
ATOM 710 C C . VAL A 1 89 ? 10.681 1.773 -8.350 1.00 97.50 89 VAL A C 1
ATOM 712 O O . VAL A 1 89 ? 11.501 2.191 -9.169 1.00 97.50 89 VAL A O 1
ATOM 715 N N . PHE A 1 90 ? 10.340 2.477 -7.268 1.00 97.25 90 PHE A N 1
ATOM 716 C CA . PHE A 1 90 ? 10.919 3.785 -6.971 1.00 97.25 90 PHE A CA 1
ATOM 717 C C . PHE A 1 90 ? 12.438 3.735 -6.815 1.00 97.25 90 PHE A C 1
ATOM 719 O O . PHE A 1 90 ? 13.147 4.606 -7.322 1.00 97.25 90 PHE A O 1
ATOM 726 N N . GLY A 1 91 ? 12.937 2.707 -6.122 1.00 96.25 91 GLY A N 1
ATOM 727 C CA . GLY A 1 91 ? 14.363 2.458 -5.958 1.00 96.25 91 GLY A CA 1
ATOM 728 C C . GLY A 1 91 ? 15.053 2.316 -7.311 1.00 96.25 91 GLY A C 1
ATOM 729 O O . GLY A 1 91 ? 16.033 3.007 -7.571 1.00 96.25 91 GLY A O 1
ATOM 730 N N . LEU A 1 92 ? 14.483 1.519 -8.219 1.00 96.75 92 LEU A N 1
ATOM 731 C CA . LEU A 1 92 ? 15.004 1.365 -9.581 1.00 96.75 92 LEU A CA 1
ATOM 732 C C . LEU A 1 92 ? 14.997 2.684 -10.364 1.00 96.75 92 LEU A C 1
ATOM 734 O O . LEU A 1 92 ? 15.953 2.975 -11.082 1.00 96.75 92 LEU A O 1
ATOM 738 N N . ALA A 1 93 ? 13.954 3.502 -10.214 1.00 96.62 93 ALA A N 1
ATOM 739 C CA . ALA A 1 93 ? 13.878 4.814 -10.854 1.00 96.62 93 ALA A CA 1
ATOM 740 C C . ALA A 1 93 ? 14.944 5.782 -10.313 1.00 96.62 93 ALA A C 1
ATOM 742 O O . ALA A 1 93 ? 15.593 6.490 -11.087 1.00 96.62 93 ALA A O 1
ATOM 743 N N . CYS A 1 94 ? 15.202 5.756 -9.003 1.00 95.56 94 CYS A N 1
ATOM 744 C CA . CYS A 1 94 ? 16.296 6.500 -8.381 1.00 95.56 94 CYS A CA 1
ATOM 745 C C . CYS A 1 94 ? 17.669 6.045 -8.895 1.00 95.56 94 CYS A C 1
ATOM 747 O O . CYS A 1 94 ? 18.500 6.886 -9.240 1.00 95.56 94 CYS A O 1
ATOM 749 N N . GLU A 1 95 ? 17.905 4.735 -8.980 1.00 95.12 95 GLU A N 1
ATOM 750 C CA . GLU A 1 95 ? 19.152 4.170 -9.511 1.00 95.12 95 GLU A CA 1
ATOM 751 C C . GLU A 1 95 ? 19.348 4.536 -10.986 1.00 95.12 95 GLU A C 1
ATOM 753 O O . GLU A 1 95 ? 20.424 4.997 -11.379 1.00 95.12 95 GLU A O 1
ATOM 758 N N . LYS A 1 96 ? 18.286 4.439 -11.800 1.00 95.31 96 LYS A N 1
ATOM 759 C CA . LYS A 1 96 ? 18.304 4.872 -13.202 1.00 95.31 96 LYS A CA 1
ATOM 760 C C . LYS A 1 96 ? 18.689 6.340 -13.321 1.00 95.31 96 LYS A C 1
ATOM 762 O O . LYS A 1 96 ? 19.520 6.674 -14.159 1.00 95.31 96 LYS A O 1
ATOM 767 N N . TYR A 1 97 ? 18.101 7.203 -12.497 1.00 94.31 97 TYR A N 1
ATOM 768 C CA . TYR A 1 97 ? 18.385 8.633 -12.518 1.00 94.31 97 TYR A CA 1
ATOM 769 C C . TYR A 1 97 ? 19.841 8.936 -12.132 1.00 94.31 97 TYR A C 1
ATOM 771 O O . TYR A 1 97 ? 20.513 9.706 -12.813 1.00 94.31 97 TYR A O 1
ATOM 779 N N . LYS A 1 98 ? 20.347 8.316 -11.059 1.00 93.56 98 LYS A N 1
ATOM 780 C CA . LYS A 1 98 ? 21.696 8.583 -10.529 1.00 93.56 98 LYS A CA 1
ATOM 781 C C . LYS A 1 98 ? 22.814 7.998 -11.387 1.00 93.56 98 LYS A C 1
ATOM 783 O O . LYS A 1 98 ? 23.867 8.615 -11.527 1.00 93.56 98 LYS A O 1
ATOM 788 N N . HIS A 1 99 ? 22.606 6.796 -11.916 1.00 93.69 99 HIS A N 1
ATOM 789 C CA . HIS A 1 99 ? 23.669 5.992 -12.521 1.00 93.69 99 HIS A CA 1
ATOM 790 C C . HIS A 1 99 ? 23.422 5.674 -13.999 1.00 93.69 99 HIS A C 1
ATOM 792 O O . HIS A 1 99 ? 24.269 5.063 -14.646 1.00 93.69 99 HIS A O 1
ATOM 798 N N . GLY A 1 100 ? 22.267 6.054 -14.553 1.00 89.69 100 GLY A N 1
ATOM 799 C CA . GLY A 1 100 ? 21.892 5.782 -15.943 1.00 89.69 100 GLY A CA 1
ATOM 800 C C . GLY A 1 100 ? 21.553 4.315 -16.234 1.00 89.69 100 GLY A C 1
ATOM 801 O O . GLY A 1 100 ? 21.087 4.002 -17.334 1.00 89.69 100 GLY A O 1
ATOM 802 N N . ASN A 1 101 ? 21.727 3.411 -15.265 1.00 86.06 101 ASN A N 1
ATOM 803 C CA . ASN A 1 101 ? 21.582 1.971 -15.441 1.00 86.06 101 ASN A CA 1
ATOM 804 C C . ASN A 1 101 ? 20.664 1.362 -14.373 1.00 86.06 101 ASN A C 1
ATOM 806 O O . ASN A 1 101 ? 21.067 1.170 -13.232 1.00 86.06 101 ASN A O 1
ATOM 810 N N . ALA A 1 102 ? 19.441 1.035 -14.776 1.00 93.88 102 ALA A N 1
ATOM 811 C CA . ALA A 1 102 ? 18.543 0.154 -14.045 1.00 93.88 102 ALA A CA 1
ATOM 812 C C . ALA A 1 102 ? 17.605 -0.515 -15.053 1.00 93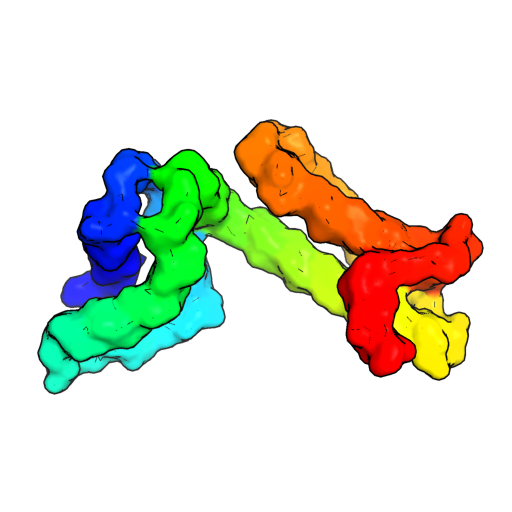.88 102 ALA A C 1
ATOM 814 O O . ALA A 1 102 ? 17.379 0.008 -16.149 1.00 93.88 102 ALA A O 1
ATOM 815 N N . THR A 1 103 ? 17.059 -1.665 -14.676 1.00 94.50 103 THR A N 1
ATOM 816 C CA . THR A 1 103 ? 16.047 -2.385 -15.453 1.00 94.50 103 THR A CA 1
ATOM 817 C C . THR A 1 103 ? 14.938 -2.820 -14.513 1.00 94.50 103 THR A C 1
ATOM 819 O O . THR A 1 103 ? 15.201 -3.087 -13.343 1.00 94.50 103 THR A O 1
ATOM 822 N N . VAL A 1 104 ? 13.703 -2.862 -15.011 1.00 94.06 104 VAL A N 1
ATOM 823 C CA . VAL A 1 104 ? 12.574 -3.409 -14.252 1.00 94.06 104 VAL A CA 1
ATOM 824 C C . VAL A 1 104 ? 12.568 -4.926 -14.451 1.00 94.06 104 VAL A C 1
ATOM 826 O O . VAL A 1 104 ? 12.423 -5.357 -15.599 1.00 94.06 104 VAL A O 1
ATOM 829 N N . PRO A 1 105 ? 12.731 -5.738 -13.391 1.00 95.81 105 PRO A N 1
ATOM 830 C CA . PRO A 1 105 ? 12.568 -7.184 -13.486 1.00 95.81 105 PRO A CA 1
ATOM 831 C C . PRO A 1 105 ? 11.165 -7.547 -13.987 1.00 95.81 105 PRO A C 1
ATOM 833 O O . PRO A 1 105 ? 10.177 -6.924 -13.594 1.00 95.81 105 PRO A O 1
ATOM 836 N N . ALA A 1 106 ? 11.068 -8.556 -14.856 1.00 93.94 106 ALA A N 1
ATOM 837 C CA . ALA A 1 106 ? 9.788 -8.958 -15.444 1.00 93.94 106 ALA A CA 1
ATOM 838 C C . ALA A 1 106 ? 8.785 -9.441 -14.380 1.00 93.94 106 ALA A C 1
ATOM 840 O O . ALA A 1 106 ? 7.599 -9.133 -14.469 1.00 93.94 106 ALA A O 1
ATOM 841 N N . ASP A 1 107 ? 9.267 -10.137 -13.347 1.00 96.38 107 ASP A N 1
ATOM 842 C CA . ASP A 1 107 ? 8.443 -10.602 -12.230 1.00 96.38 107 ASP A CA 1
ATOM 843 C C . ASP A 1 107 ? 7.913 -9.433 -11.384 1.00 96.38 107 ASP A C 1
ATOM 845 O O . ASP A 1 107 ? 6.753 -9.446 -10.968 1.00 96.38 107 ASP A O 1
ATOM 849 N N . LEU A 1 108 ? 8.728 -8.394 -11.165 1.00 95.75 108 LEU A N 1
ATOM 850 C CA . LEU A 1 108 ? 8.316 -7.192 -10.442 1.00 95.75 108 LEU A CA 1
ATOM 851 C C . LEU A 1 108 ? 7.197 -6.465 -11.193 1.00 95.75 108 LEU A C 1
ATOM 853 O O . LEU A 1 108 ? 6.190 -6.091 -10.591 1.00 95.75 108 LEU A O 1
ATOM 857 N N . GLU A 1 109 ? 7.353 -6.299 -12.507 1.00 95.44 109 GLU A N 1
ATOM 858 C CA . GLU A 1 109 ? 6.343 -5.663 -13.351 1.00 95.44 109 GLU A CA 1
ATOM 859 C C . GLU A 1 109 ? 5.027 -6.456 -13.394 1.00 95.44 109 GLU A C 1
ATOM 861 O O . GLU A 1 109 ? 3.941 -5.879 -13.322 1.00 95.44 109 GLU A O 1
ATOM 866 N N . GLU A 1 110 ? 5.093 -7.783 -13.478 1.00 97.06 110 GLU A N 1
ATOM 867 C CA . GLU A 1 110 ? 3.898 -8.624 -13.422 1.00 97.06 110 GLU A CA 1
ATOM 868 C C . GLU A 1 110 ? 3.180 -8.479 -12.072 1.00 97.06 110 GLU A C 1
ATOM 870 O O . GLU A 1 110 ? 1.969 -8.240 -12.022 1.00 97.06 110 GLU A O 1
ATOM 875 N N . ARG A 1 111 ? 3.933 -8.548 -10.966 1.00 97.50 111 ARG A N 1
ATOM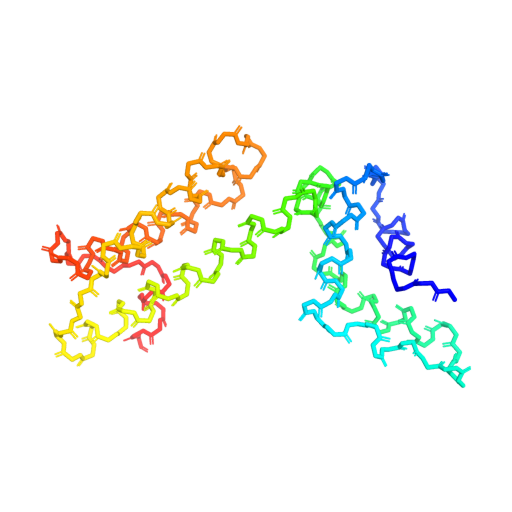 876 C CA . ARG A 1 111 ? 3.397 -8.426 -9.603 1.00 97.50 111 ARG A CA 1
ATOM 877 C C . ARG A 1 111 ? 2.743 -7.068 -9.363 1.00 97.50 111 ARG A C 1
ATOM 879 O O . ARG A 1 111 ? 1.647 -7.025 -8.797 1.00 97.50 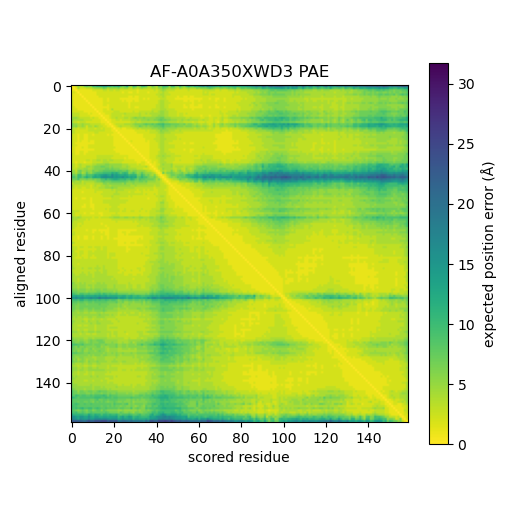111 ARG A O 1
ATOM 886 N N . ILE A 1 112 ? 3.368 -5.967 -9.792 1.00 96.81 112 ILE A N 1
ATOM 887 C CA . ILE A 1 112 ? 2.784 -4.626 -9.634 1.00 96.81 112 ILE A CA 1
ATOM 888 C C . ILE A 1 112 ? 1.545 -4.453 -10.516 1.00 96.81 112 ILE A C 1
ATOM 890 O O . ILE A 1 112 ? 0.535 -3.959 -10.022 1.00 96.81 112 ILE A O 1
ATOM 894 N N . ASN A 1 113 ? 1.554 -4.941 -11.762 1.00 96.00 113 ASN A N 1
ATOM 895 C CA . ASN A 1 113 ? 0.388 -4.873 -12.647 1.00 96.00 113 ASN A CA 1
ATOM 896 C C . ASN A 1 113 ? -0.801 -5.665 -12.091 1.00 96.00 113 ASN A C 1
ATOM 898 O O . ASN A 1 113 ? -1.935 -5.184 -12.114 1.00 96.00 113 ASN A O 1
ATOM 902 N N . LEU A 1 114 ? -0.552 -6.849 -11.527 1.00 96.50 114 LEU A N 1
ATOM 903 C CA . LEU A 1 114 ? -1.584 -7.644 -10.865 1.00 96.50 114 LEU A CA 1
ATOM 904 C C . LEU A 1 114 ? -2.135 -6.936 -9.618 1.00 96.50 114 LEU A C 1
ATOM 906 O O . LEU A 1 114 ? -3.341 -6.966 -9.367 1.00 96.50 114 LEU A O 1
ATOM 910 N N . CYS A 1 115 ? -1.272 -6.266 -8.852 1.00 96.00 115 CYS A N 1
ATOM 911 C CA . CYS A 1 115 ? -1.677 -5.476 -7.692 1.00 96.00 115 CYS A CA 1
ATOM 912 C C . CYS A 1 115 ? -2.551 -4.275 -8.100 1.00 96.00 115 CYS A C 1
ATOM 914 O O . CYS A 1 115 ? -3.652 -4.099 -7.579 1.00 96.00 115 CYS A O 1
ATOM 916 N N . ILE A 1 116 ? -2.107 -3.513 -9.105 1.00 95.81 116 ILE A N 1
ATOM 917 C CA . ILE A 1 116 ? -2.835 -2.383 -9.696 1.00 95.81 116 ILE A CA 1
ATOM 918 C C . ILE A 1 116 ? -4.200 -2.837 -10.226 1.00 95.81 116 ILE A C 1
ATOM 920 O O . ILE A 1 116 ? -5.215 -2.204 -9.939 1.00 95.81 116 ILE A O 1
ATOM 924 N N . SER A 1 117 ? -4.258 -3.967 -10.936 1.00 95.62 117 SER A N 1
ATOM 925 C CA . SER A 1 117 ? -5.520 -4.520 -11.435 1.00 95.62 117 SER A CA 1
ATOM 926 C C . SER A 1 117 ? -6.505 -4.819 -10.303 1.00 95.62 117 SER A C 1
ATOM 928 O O . SER A 1 117 ? -7.685 -4.503 -10.438 1.00 95.62 117 SER A O 1
ATOM 930 N N . LYS A 1 118 ? -6.046 -5.386 -9.181 1.00 95.06 118 LYS A N 1
ATOM 931 C CA . LYS A 1 118 ? -6.900 -5.632 -8.008 1.00 95.06 118 LYS A CA 1
ATOM 932 C C . LYS A 1 118 ? -7.397 -4.332 -7.374 1.00 95.06 118 LYS A C 1
ATOM 934 O O . LYS A 1 118 ? -8.551 -4.278 -6.960 1.00 95.06 118 LYS A O 1
ATOM 939 N N . ILE A 1 119 ? -6.562 -3.292 -7.336 1.00 94.38 119 ILE A N 1
ATOM 940 C CA . ILE A 1 119 ? -6.960 -1.966 -6.845 1.00 94.38 119 ILE A CA 1
ATOM 941 C C . ILE A 1 119 ? -8.054 -1.363 -7.735 1.00 94.38 119 ILE A C 1
ATOM 943 O O . ILE A 1 119 ? -9.070 -0.921 -7.210 1.00 94.38 119 ILE A O 1
ATOM 947 N N . TYR A 1 120 ? -7.911 -1.416 -9.063 1.00 92.69 120 TYR A N 1
ATOM 948 C CA . TYR A 1 120 ? -8.926 -0.907 -9.999 1.00 92.69 120 TYR A CA 1
ATOM 949 C C . TYR A 1 120 ? -10.262 -1.662 -9.947 1.00 92.69 120 TYR A C 1
ATOM 951 O O . TYR A 1 120 ? -11.304 -1.093 -10.263 1.00 92.69 120 TYR A O 1
ATOM 959 N N . LEU A 1 121 ? -10.270 -2.932 -9.528 1.00 92.00 121 LEU A N 1
ATOM 960 C CA . LEU A 1 121 ? -11.516 -3.676 -9.309 1.00 92.00 121 LEU A CA 1
ATOM 961 C C . LEU A 1 121 ? -12.284 -3.193 -8.065 1.00 92.00 121 LEU A C 1
ATOM 963 O O . LEU A 1 121 ? -13.480 -3.463 -7.941 1.00 92.00 121 LEU A O 1
ATOM 967 N N . ASN A 1 122 ? -11.630 -2.454 -7.165 1.00 88.06 122 ASN A N 1
ATOM 968 C CA . ASN A 1 122 ? -12.244 -1.848 -5.992 1.00 88.06 122 ASN A CA 1
ATOM 969 C C . ASN A 1 122 ? -12.388 -0.326 -6.187 1.00 88.06 122 ASN A C 1
ATOM 971 O O . ASN A 1 122 ? -11.439 0.434 -6.013 1.00 88.06 122 ASN A O 1
ATOM 975 N N . LYS A 1 123 ? -13.612 0.132 -6.484 1.00 85.81 123 LYS A N 1
ATOM 976 C CA . LYS A 1 123 ? -13.922 1.551 -6.768 1.00 85.81 123 LYS A CA 1
ATOM 977 C C . LYS A 1 123 ? -13.516 2.526 -5.657 1.00 85.81 123 LYS A C 1
ATOM 979 O O . LYS A 1 123 ? -13.286 3.703 -5.935 1.00 85.81 123 LYS A O 1
ATOM 984 N N . GLU A 1 124 ? -13.500 2.080 -4.402 1.00 84.25 124 GLU A N 1
ATOM 985 C CA . GLU A 1 124 ? -13.097 2.922 -3.273 1.00 84.25 124 GLU A CA 1
ATOM 986 C C . GLU A 1 124 ? -11.576 3.090 -3.246 1.00 84.25 124 GLU A C 1
ATOM 988 O O . GLU A 1 124 ? -11.088 4.214 -3.119 1.00 84.25 124 GLU A O 1
ATOM 993 N N . LEU A 1 125 ? -10.826 2.003 -3.459 1.00 87.62 125 LEU A N 1
ATOM 994 C CA . LEU A 1 125 ? -9.366 2.051 -3.544 1.00 87.62 125 LEU A CA 1
ATOM 995 C C . LEU A 1 125 ? -8.873 2.765 -4.797 1.00 87.62 125 LEU A C 1
ATOM 997 O O . LEU A 1 125 ? -7.927 3.540 -4.703 1.00 87.62 125 LEU A O 1
ATOM 1001 N N . GLU A 1 126 ? -9.516 2.556 -5.946 1.00 90.19 126 GLU A N 1
ATOM 1002 C CA . GLU A 1 126 ? -9.172 3.231 -7.199 1.00 90.19 126 GLU A CA 1
ATOM 1003 C C . GLU A 1 126 ? -9.075 4.749 -6.992 1.00 90.19 126 GLU A C 1
ATOM 1005 O O . GLU A 1 126 ? -8.054 5.363 -7.297 1.00 90.19 126 GLU A O 1
ATOM 1010 N N . LYS A 1 127 ? -10.107 5.356 -6.393 1.00 86.31 127 LYS A N 1
ATOM 1011 C CA . LYS A 1 127 ? -10.144 6.803 -6.137 1.00 86.31 127 LYS A CA 1
ATOM 1012 C C . LYS A 1 127 ? -9.066 7.273 -5.162 1.00 86.31 127 LYS A C 1
ATOM 1014 O O . LYS A 1 127 ? -8.661 8.430 -5.229 1.00 86.31 127 LYS A O 1
ATOM 1019 N N . LEU A 1 128 ? -8.648 6.414 -4.235 1.00 85.75 128 LEU A N 1
ATOM 1020 C CA . LEU A 1 128 ? -7.625 6.731 -3.240 1.00 85.75 128 LEU A CA 1
ATOM 1021 C C . LEU A 1 128 ? -6.213 6.635 -3.822 1.00 85.75 128 LEU A C 1
ATOM 1023 O O . LEU A 1 128 ? -5.382 7.489 -3.529 1.00 85.75 128 LEU A O 1
ATOM 1027 N N . TYR A 1 129 ? -5.967 5.637 -4.670 1.00 91.62 129 TYR A N 1
ATOM 1028 C CA . TYR A 1 129 ? -4.630 5.262 -5.128 1.00 91.62 129 TYR A CA 1
ATOM 1029 C C . TYR A 1 129 ? -4.316 5.685 -6.566 1.00 91.62 129 TYR A C 1
ATOM 1031 O O . TYR A 1 129 ? -3.182 5.518 -7.001 1.00 91.62 129 TYR A O 1
ATOM 1039 N N . MET A 1 130 ? -5.261 6.272 -7.310 1.00 92.50 130 MET A N 1
ATOM 1040 C CA . MET A 1 130 ? -5.059 6.665 -8.714 1.00 92.50 130 MET A CA 1
ATOM 1041 C C . MET A 1 130 ? -3.782 7.492 -8.940 1.00 92.50 130 MET A C 1
ATOM 1043 O O . MET A 1 130 ? -3.047 7.244 -9.895 1.00 92.50 130 MET A O 1
ATOM 1047 N N . MET A 1 131 ? -3.503 8.460 -8.062 1.00 92.62 131 MET A N 1
ATOM 1048 C CA . MET A 1 131 ? -2.301 9.298 -8.163 1.00 92.62 131 MET A CA 1
ATOM 1049 C C . MET A 1 131 ? -1.018 8.495 -7.926 1.00 92.62 131 MET A C 1
ATOM 1051 O O . MET A 1 131 ? -0.063 8.635 -8.684 1.00 92.62 131 MET A O 1
ATOM 1055 N N . GLU A 1 132 ? -1.003 7.628 -6.914 1.00 94.06 132 GLU A N 1
ATOM 1056 C CA . GLU A 1 132 ? 0.159 6.789 -6.599 1.00 94.06 132 GLU A CA 1
ATOM 1057 C C . GLU A 1 132 ? 0.413 5.746 -7.691 1.00 94.06 132 GLU A C 1
ATOM 1059 O O . GLU A 1 132 ? 1.554 5.532 -8.091 1.00 94.06 132 GLU A O 1
ATOM 1064 N N . ILE A 1 133 ? -0.647 5.146 -8.238 1.00 96.19 133 ILE A N 1
ATOM 1065 C CA . ILE A 1 133 ? -0.570 4.245 -9.393 1.00 96.19 133 ILE A CA 1
ATOM 1066 C C . ILE A 1 133 ? 0.016 4.982 -10.600 1.00 96.19 133 ILE A C 1
ATOM 1068 O O . ILE A 1 133 ? 0.899 4.450 -11.270 1.00 96.19 133 ILE A O 1
ATOM 1072 N N . SER A 1 134 ? -0.430 6.216 -10.861 1.00 95.75 134 SER A N 1
ATOM 1073 C CA . SER A 1 134 ? 0.125 7.033 -11.942 1.00 95.75 134 SER A CA 1
ATOM 1074 C C . SER A 1 134 ? 1.619 7.302 -11.749 1.00 95.75 134 SER A C 1
ATOM 1076 O O . SER A 1 134 ? 2.363 7.238 -12.726 1.00 95.75 134 SER A O 1
ATOM 1078 N N . ASP A 1 135 ? 2.066 7.591 -10.523 1.00 96.25 135 ASP A N 1
ATOM 1079 C CA . ASP A 1 135 ? 3.489 7.781 -10.221 1.00 96.25 135 ASP A CA 1
ATOM 1080 C C . ASP A 1 135 ? 4.296 6.496 -10.459 1.00 96.25 135 ASP A C 1
ATOM 1082 O O . ASP A 1 135 ? 5.352 6.550 -11.086 1.00 96.25 135 ASP A O 1
ATOM 1086 N N . VAL A 1 136 ? 3.778 5.335 -10.048 1.00 97.00 136 VAL A N 1
ATOM 1087 C CA . VAL A 1 136 ? 4.434 4.034 -10.267 1.00 97.00 136 VAL A CA 1
ATOM 1088 C C . VAL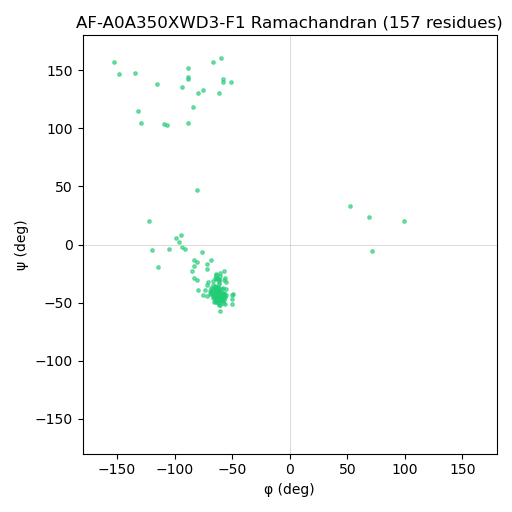 A 1 136 ? 4.556 3.699 -11.753 1.00 97.00 136 VAL A C 1
ATOM 1090 O O . VAL A 1 136 ? 5.615 3.256 -12.193 1.00 97.00 136 VAL A O 1
ATOM 1093 N N . ILE A 1 137 ? 3.507 3.933 -12.547 1.00 96.69 137 ILE A N 1
ATOM 1094 C CA . ILE A 1 137 ? 3.549 3.711 -14.001 1.00 96.69 137 ILE A CA 1
ATOM 1095 C C . ILE A 1 137 ? 4.594 4.627 -14.650 1.00 96.69 137 ILE A C 1
ATOM 1097 O O . ILE A 1 137 ? 5.387 4.163 -15.469 1.00 96.69 137 ILE A O 1
ATOM 1101 N N . MET A 1 138 ? 4.645 5.903 -14.249 1.00 97.06 138 MET A N 1
ATOM 1102 C CA . MET A 1 138 ? 5.670 6.833 -14.734 1.00 97.06 138 MET A CA 1
ATOM 1103 C C . MET A 1 138 ? 7.084 6.383 -14.353 1.00 97.06 138 MET A C 1
ATOM 1105 O O . MET A 1 138 ? 7.975 6.443 -15.198 1.00 97.06 138 MET A O 1
ATOM 1109 N N . ASP A 1 139 ? 7.293 5.901 -13.125 1.00 97.00 139 ASP A N 1
ATOM 1110 C CA . ASP A 1 139 ? 8.585 5.366 -12.684 1.00 97.00 139 ASP A CA 1
ATOM 1111 C C . ASP A 1 139 ? 9.006 4.146 -13.533 1.00 97.00 139 ASP A C 1
ATOM 1113 O O . ASP A 1 139 ? 10.150 4.078 -13.987 1.00 97.00 139 ASP A O 1
ATOM 1117 N N . ILE A 1 140 ? 8.087 3.213 -13.819 1.00 97.31 140 ILE A N 1
ATOM 1118 C CA . ILE A 1 140 ? 8.349 2.048 -14.687 1.00 97.31 140 ILE A CA 1
ATOM 1119 C C . ILE A 1 140 ? 8.733 2.494 -16.100 1.00 97.31 140 ILE A C 1
ATOM 1121 O O . ILE A 1 140 ? 9.732 2.024 -16.652 1.00 97.31 140 ILE A O 1
ATOM 1125 N N . ASP A 1 141 ? 7.950 3.393 -16.698 1.00 96.94 141 ASP A N 1
ATOM 1126 C CA . ASP A 1 141 ? 8.202 3.875 -18.054 1.00 96.94 141 ASP A CA 1
ATOM 1127 C C . ASP A 1 141 ? 9.532 4.636 -18.144 1.00 96.94 141 ASP A C 1
ATOM 1129 O O . ASP A 1 141 ? 10.253 4.487 -19.136 1.00 96.94 141 ASP A O 1
ATOM 1133 N N . PHE A 1 142 ? 9.894 5.393 -17.103 1.00 96.62 142 PHE A N 1
ATOM 1134 C CA . PHE A 1 142 ? 11.183 6.075 -17.005 1.00 96.62 142 PHE A CA 1
ATOM 1135 C C . PHE A 1 142 ? 12.346 5.078 -16.951 1.00 96.62 142 PHE A C 1
ATOM 1137 O O . PHE A 1 142 ? 13.279 5.169 -17.751 1.00 96.62 142 PHE A O 1
ATOM 1144 N N . VAL A 1 143 ? 12.279 4.063 -16.078 1.00 97.06 143 VAL A N 1
ATOM 1145 C CA . VAL A 1 143 ? 13.322 3.021 -15.988 1.00 97.06 143 VAL A CA 1
ATOM 1146 C C . VAL A 1 143 ? 13.498 2.295 -17.324 1.00 97.06 143 VAL A C 1
ATOM 1148 O O . VAL A 1 143 ? 14.625 2.007 -17.734 1.00 97.06 143 VAL A O 1
ATOM 1151 N N . LYS A 1 144 ? 12.397 2.052 -18.041 1.00 95.94 144 LYS A N 1
ATOM 1152 C CA . LYS A 1 144 ? 12.391 1.414 -19.364 1.00 95.94 144 LYS A CA 1
ATOM 1153 C C . LYS A 1 144 ? 12.835 2.318 -20.516 1.00 95.94 144 LYS A C 1
ATOM 1155 O O . LYS A 1 144 ? 12.946 1.829 -21.637 1.00 95.94 144 LYS A O 1
ATOM 1160 N N . GLY A 1 145 ? 13.065 3.609 -20.276 1.00 93.81 145 GLY A N 1
ATOM 1161 C CA . GLY A 1 145 ? 13.416 4.573 -21.321 1.00 93.81 145 GLY A CA 1
ATOM 1162 C C . GLY A 1 145 ? 12.274 4.870 -22.298 1.00 93.81 145 GLY A C 1
ATOM 1163 O O . GLY A 1 145 ? 12.524 5.269 -23.432 1.00 93.81 145 GLY A O 1
ATOM 1164 N N . LYS A 1 146 ? 11.019 4.655 -21.888 1.00 96.12 146 LYS A N 1
ATOM 1165 C CA . LYS A 1 146 ? 9.832 5.022 -22.679 1.00 96.12 146 LYS A CA 1
ATOM 1166 C C . LYS A 1 146 ? 9.447 6.493 -22.508 1.00 96.12 146 LYS A C 1
ATOM 1168 O O . LYS A 1 146 ? 8.689 7.023 -23.316 1.00 96.12 146 LYS A O 1
ATOM 1173 N N . THR A 1 147 ? 9.931 7.138 -21.449 1.00 93.44 147 THR A N 1
ATOM 1174 C CA . THR A 1 147 ? 9.688 8.549 -21.140 1.00 93.44 147 THR A CA 1
ATOM 1175 C C . THR A 1 147 ? 10.889 9.147 -20.415 1.00 93.44 147 THR A C 1
ATOM 1177 O O . THR A 1 147 ? 11.520 8.470 -19.610 1.00 93.44 147 THR A O 1
ATOM 1180 N N . ASP A 1 148 ? 11.150 10.433 -20.650 1.00 88.88 148 ASP A N 1
ATOM 1181 C CA . ASP A 1 148 ? 12.112 11.234 -19.875 1.00 88.88 148 ASP A CA 1
ATOM 1182 C C . ASP A 1 148 ? 11.432 12.003 -18.727 1.00 88.88 148 ASP A C 1
ATOM 1184 O O . ASP A 1 148 ? 12.076 12.722 -17.962 1.00 88.88 148 ASP A O 1
ATOM 1188 N N . LYS A 1 149 ? 10.101 11.896 -18.612 1.00 92.25 149 LYS A N 1
ATOM 1189 C CA . LYS A 1 149 ? 9.344 12.533 -17.530 1.00 92.25 149 LYS A CA 1
ATOM 1190 C C . LYS A 1 149 ? 9.545 11.762 -16.232 1.00 92.25 149 LYS A C 1
ATOM 1192 O O . LYS A 1 149 ? 9.382 10.547 -16.202 1.00 92.25 149 LYS A O 1
ATOM 1197 N N . LEU A 1 150 ? 9.819 12.496 -15.159 1.00 91.81 150 LEU A N 1
ATOM 1198 C CA . LEU A 1 150 ? 9.910 11.948 -13.810 1.00 91.81 150 LEU A CA 1
ATOM 1199 C C . LEU A 1 150 ? 8.530 11.963 -13.146 1.00 91.81 150 LEU A C 1
ATOM 1201 O O . LEU A 1 150 ? 7.765 12.916 -13.329 1.00 91.81 150 LEU A O 1
ATOM 1205 N N . SER A 1 151 ? 8.242 10.943 -12.336 1.00 91.88 151 SER A N 1
ATOM 1206 C CA . SER A 1 151 ? 7.089 10.964 -11.433 1.00 91.88 151 SER A CA 1
ATOM 1207 C C . SER A 1 151 ? 7.179 12.134 -10.450 1.00 91.88 151 SER A C 1
ATOM 1209 O O . SER A 1 151 ? 8.261 12.684 -10.205 1.00 91.88 151 SER A O 1
ATOM 1211 N N . LEU A 1 152 ? 6.052 12.526 -9.845 1.00 90.12 152 LEU A N 1
ATOM 1212 C CA . LEU A 1 152 ? 6.065 13.594 -8.839 1.00 90.12 152 LEU A CA 1
ATOM 1213 C C . LEU A 1 152 ? 6.931 13.210 -7.641 1.00 90.12 152 LEU A C 1
ATOM 1215 O O . LEU A 1 152 ? 7.639 14.058 -7.090 1.00 90.12 152 LEU A O 1
ATOM 1219 N N . ARG A 1 153 ? 6.886 11.932 -7.256 1.00 91.31 153 ARG A N 1
ATOM 1220 C CA . ARG A 1 153 ? 7.711 11.372 -6.188 1.00 91.31 153 ARG A CA 1
ATOM 1221 C C . ARG A 1 153 ? 9.200 11.493 -6.515 1.00 91.31 153 ARG A C 1
ATOM 1223 O O . ARG A 1 153 ? 9.934 12.082 -5.725 1.00 91.31 153 ARG A O 1
ATOM 1230 N N . LEU A 1 154 ? 9.635 11.044 -7.694 1.00 89.88 154 LEU A N 1
ATOM 1231 C CA . LEU A 1 154 ? 11.041 11.126 -8.103 1.00 89.88 154 LEU A CA 1
ATOM 1232 C C . LEU A 1 154 ? 11.514 12.573 -8.237 1.00 89.88 154 LEU A C 1
ATOM 1234 O O . LEU A 1 154 ? 12.557 12.932 -7.696 1.00 89.88 154 LEU A O 1
ATOM 1238 N N . 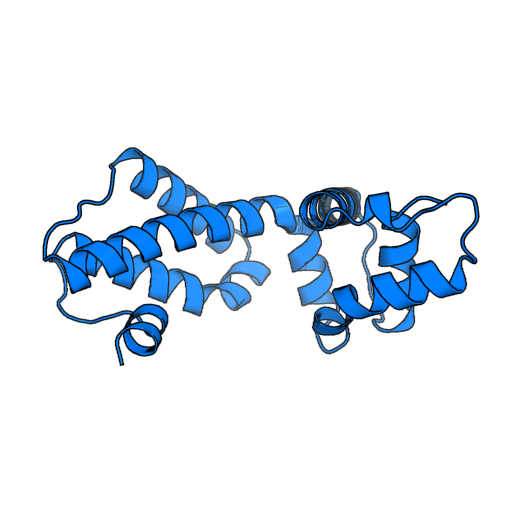ALA A 1 155 ? 10.705 13.432 -8.860 1.00 91.06 155 ALA A N 1
ATOM 1239 C CA . ALA A 1 155 ? 11.012 14.848 -9.033 1.00 91.06 155 ALA A CA 1
ATOM 1240 C C . ALA A 1 155 ? 11.185 15.611 -7.707 1.00 91.06 155 ALA A C 1
ATOM 1242 O O . ALA A 1 155 ? 11.844 16.646 -7.696 1.00 91.06 155 ALA A O 1
ATOM 1243 N N . ARG A 1 156 ? 10.590 15.150 -6.599 1.00 89.31 156 ARG A N 1
ATOM 1244 C CA . ARG A 1 156 ? 10.787 15.742 -5.262 1.00 89.31 156 ARG A CA 1
ATOM 1245 C C . ARG A 1 156 ? 12.079 15.281 -4.596 1.00 89.31 156 ARG A C 1
ATOM 1247 O O . ARG A 1 156 ? 12.640 16.035 -3.814 1.00 89.31 156 ARG A O 1
ATOM 1254 N N . THR A 1 157 ? 12.530 14.067 -4.891 1.00 84.38 157 THR A N 1
ATOM 1255 C CA . THR A 1 157 ? 13.716 13.461 -4.271 1.00 84.38 157 THR A CA 1
ATOM 1256 C C . THR A 1 157 ? 15.022 13.893 -4.934 1.00 84.38 157 THR A C 1
ATOM 1258 O O . THR A 1 157 ? 16.051 13.923 -4.270 1.00 84.38 157 THR A O 1
ATOM 1261 N N . VAL A 1 158 ? 14.996 14.217 -6.229 1.00 80.19 158 VAL A N 1
ATOM 1262 C CA . VAL A 1 158 ? 16.204 14.553 -7.010 1.00 80.19 158 VAL A CA 1
ATOM 1263 C C . VAL A 1 158 ? 16.454 16.058 -7.177 1.00 80.19 158 VAL A C 1
ATOM 1265 O O . VAL A 1 158 ? 17.342 16.442 -7.938 1.00 80.19 158 VAL A O 1
ATOM 1268 N N . ARG A 1 159 ? 15.647 16.894 -6.514 1.00 62.66 159 ARG A N 1
ATOM 1269 C CA . ARG A 1 159 ? 15.808 18.355 -6.463 1.00 62.66 159 ARG A CA 1
ATOM 1270 C C . ARG A 1 159 ? 16.831 18.786 -5.426 1.00 62.66 159 ARG A C 1
ATOM 1272 O O . ARG A 1 159 ? 16.918 18.114 -4.377 1.00 62.66 159 ARG A O 1
#

Nearest PDB structures (foldseek):
  5j1g-assembly1_A  TM=1.779E-01  e=3.587E+00  Homo sapiens

Radius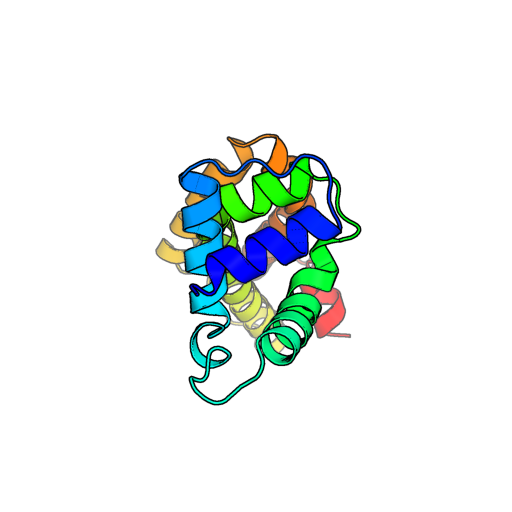 of gyration: 18.63 Å; Cα contacts (8 Å, |Δi|>4): 147; chains: 1; bounding box: 43×29×57 Å

Sequence (159 aa):
MKIETIIINCLKKNINGINESDAFFDGISEYASDNSMDSFIKDDQPIEATEFVVSSFMQPFYSMPAEKVNSFFKNYSLIKNFNLLSNEVFGLACEKYKHGNATVPADLEERINLCISKIYLNKELEKLYMMEISDVIMDIDFVKGKTDKLSLRLARTVR

Foldseek 3Di:
DAPLVLLVVLCVVQAPPADPDPLLSVLSVVVCVVVVLRVLDDPPDDVVSSSVVSNVVCVVVSPPHNLLSNVCSSCVVLVVQLVVLLVVLVVQLLCCVPPVDGADDPVSVVSNVVSVVVQVVDPSSCVVCVLSNVQSVQSNCNSVVVDPDHRPVNVVVVD

Solvent-accessible surface area (backbone atoms only — not comparable to full-atom values): 8878 Å² total; per-residue (Å²): 136,60,62,52,59,52,52,52,49,55,46,54,77,60,32,77,73,71,62,88,45,69,55,28,50,54,19,41,46,51,51,34,58,77,68,53,44,65,76,59,69,46,98,90,54,61,67,68,59,38,49,53,56,53,42,63,75,46,49,80,53,56,83,47,58,32,69,56,54,42,53,46,29,47,39,31,70,61,52,52,53,42,53,54,48,44,49,52,47,47,50,38,30,51,41,20,71,77,67,74,63,43,73,79,55,70,66,58,54,51,53,44,50,55,43,51,52,57,36,61,73,33,72,71,49,31,75,72,40,52,68,60,52,50,32,44,52,32,28,51,35,32,35,70,67,77,40,93,60,71,19,72,68,55,57,64,70,77,104

pLDDT: mean 92.61, std 5.08, range [62.66, 97.69]

Secondary structure (DSSP, 8-state):
--HHHHHHHHHHHH-TT----HHHHHHHHHHHHHTTGGGG--TTS-HHHHHHHHHHHHHHHHTS-HHHHHHHHHTHHHHHHHHHHHHHHHHHHHHHHHHS-----HHHHHHHHHHHHHHHTSHHHHHHHHHHHHHHHHHHHHHTTS--PPPHHHHHH--